Protein AF-A0ABD4Q7T1-F1 (afdb_monomer)

pLDDT: mean 95.04, std 4.68, range [65.31, 98.38]

Sequence (70 aa):
VKVMPLQNEAAKSGRLEPEALNETNMLELYVFASDKYHQAVLVARLDNLGKGASGAAVQNMRLMLGLPEE

Organism: Mycobacterium tuberculosis (NCBI:txid1773)

Radius of gyration: 14.99 Å; Cα contacts (8 Å, |Δi|>4): 94; chains: 1; bounding box: 36×23×35 Å

Structure 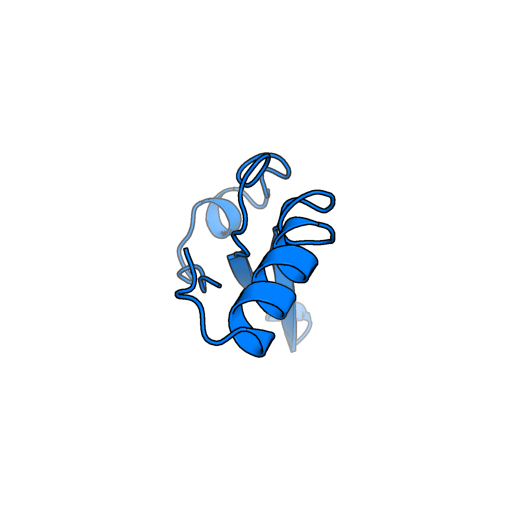(mmCIF, N/CA/C/O backbone):
data_AF-A0ABD4Q7T1-F1
#
_entry.id   AF-A0ABD4Q7T1-F1
#
loop_
_atom_site.group_PDB
_atom_site.id
_atom_site.type_symbol
_atom_site.label_atom_id
_atom_site.label_alt_id
_atom_site.label_comp_id
_atom_site.label_asym_id
_atom_site.label_entity_id
_atom_site.label_seq_id
_atom_site.pdbx_PDB_ins_code
_atom_site.Cartn_x
_atom_site.Cartn_y
_atom_site.Cartn_z
_atom_site.occupancy
_atom_site.B_iso_or_equiv
_atom_site.auth_seq_id
_atom_site.auth_comp_id
_atom_site.auth_asym_id
_atom_site.auth_atom_id
_atom_site.pdbx_PDB_model_num
ATOM 1 N N . VAL A 1 1 ? -6.817 -3.510 1.058 1.00 93.81 1 VAL A N 1
ATOM 2 C CA . VAL A 1 1 ? -5.545 -3.750 0.322 1.00 93.81 1 VAL A CA 1
ATOM 3 C C . VAL A 1 1 ? -5.861 -3.800 -1.161 1.00 93.81 1 VAL A C 1
ATOM 5 O O . VAL A 1 1 ? -6.851 -4.426 -1.514 1.00 93.81 1 VAL A O 1
ATOM 8 N N . LYS A 1 2 ? -5.070 -3.145 -2.014 1.00 96.94 2 LYS A N 1
ATOM 9 C CA . LYS A 1 2 ? -5.281 -3.080 -3.465 1.00 96.94 2 LYS A CA 1
ATOM 10 C C . LYS A 1 2 ? -4.013 -3.510 -4.200 1.00 96.94 2 LYS A C 1
ATOM 12 O O . LYS A 1 2 ? -2.928 -3.025 -3.898 1.00 96.94 2 LYS A O 1
ATOM 17 N N . VAL A 1 3 ? -4.148 -4.409 -5.168 1.00 97.75 3 VAL A N 1
ATOM 18 C CA . VAL A 1 3 ? -3.046 -4.782 -6.065 1.00 97.75 3 VAL A CA 1
ATOM 19 C C . VAL A 1 3 ? -3.097 -3.874 -7.283 1.00 97.75 3 VAL A C 1
ATOM 21 O O . VAL A 1 3 ? -4.153 -3.713 -7.898 1.00 97.75 3 VAL A O 1
ATOM 24 N N . MET A 1 4 ? -1.971 -3.255 -7.615 1.00 97.50 4 MET A N 1
ATOM 25 C CA . MET A 1 4 ? -1.891 -2.327 -8.733 1.00 97.50 4 MET A CA 1
ATOM 26 C C . MET A 1 4 ? -1.684 -3.083 -10.050 1.00 97.50 4 MET A C 1
ATOM 28 O O . MET A 1 4 ? -0.938 -4.064 -10.076 1.00 97.50 4 MET A O 1
ATOM 32 N N . PRO A 1 5 ? -2.314 -2.646 -11.158 1.00 96.38 5 PRO A N 1
ATOM 33 C CA . PRO A 1 5 ? -2.092 -3.251 -12.469 1.00 96.38 5 PRO A CA 1
ATOM 34 C C . PRO A 1 5 ? -0.613 -3.210 -12.857 1.00 96.38 5 PRO A C 1
ATOM 36 O O . PRO A 1 5 ? 0.069 -2.240 -12.538 1.00 96.38 5 PRO A O 1
ATOM 39 N N . LEU A 1 6 ? -0.119 -4.207 -13.598 1.00 93.25 6 LEU A N 1
ATOM 40 C CA . LEU A 1 6 ? 1.278 -4.221 -14.065 1.00 93.25 6 LEU A CA 1
ATOM 41 C C . LEU A 1 6 ? 1.606 -2.997 -14.934 1.00 93.25 6 LEU A C 1
ATOM 43 O O . LEU A 1 6 ? 2.675 -2.406 -14.804 1.00 93.25 6 LEU A O 1
ATOM 47 N N . GLN A 1 7 ? 0.660 -2.572 -15.777 1.00 92.25 7 GLN A N 1
ATOM 48 C CA . GLN A 1 7 ? 0.732 -1.288 -16.473 1.00 92.25 7 GLN A CA 1
ATOM 49 C C . GLN A 1 7 ? 0.106 -0.193 -15.603 1.00 92.25 7 GLN A C 1
ATOM 51 O O . GLN A 1 7 ? -1.092 0.070 -15.674 1.00 92.25 7 GLN A O 1
ATOM 56 N N . ASN A 1 8 ? 0.928 0.452 -14.780 1.00 92.00 8 ASN A N 1
ATOM 57 C CA . ASN A 1 8 ? 0.539 1.601 -13.963 1.00 92.00 8 ASN A CA 1
ATOM 58 C C . ASN A 1 8 ? 1.524 2.768 -14.154 1.00 92.00 8 ASN A C 1
ATOM 60 O O . ASN A 1 8 ? 2.603 2.600 -14.722 1.00 92.00 8 ASN A O 1
ATOM 64 N N . GLU A 1 9 ? 1.166 3.957 -13.674 1.00 90.88 9 GLU A N 1
ATOM 65 C CA . GLU A 1 9 ? 1.999 5.157 -13.837 1.00 90.88 9 GLU A CA 1
ATOM 66 C C . GLU A 1 9 ? 3.363 5.054 -13.138 1.00 90.88 9 GLU A C 1
ATOM 68 O O . GLU A 1 9 ? 4.347 5.593 -13.643 1.00 90.88 9 GLU A O 1
ATOM 73 N N . ALA A 1 10 ? 3.472 4.308 -12.033 1.00 91.81 10 ALA A N 1
ATOM 74 C CA . ALA A 1 10 ? 4.757 4.075 -11.375 1.00 91.81 10 ALA A CA 1
ATOM 75 C C . ALA A 1 10 ? 5.683 3.186 -12.219 1.00 91.81 10 ALA A C 1
ATOM 77 O O . ALA A 1 10 ? 6.879 3.448 -12.307 1.00 91.81 10 ALA A O 1
ATOM 78 N N . ALA A 1 11 ? 5.127 2.187 -12.911 1.00 89.38 11 ALA A N 1
ATOM 79 C CA . ALA A 1 11 ? 5.865 1.355 -13.860 1.00 89.38 11 ALA A CA 1
ATOM 80 C C . ALA A 1 11 ? 6.329 2.150 -15.091 1.00 89.38 11 ALA A C 1
ATOM 82 O O . ALA A 1 11 ? 7.413 1.898 -15.606 1.0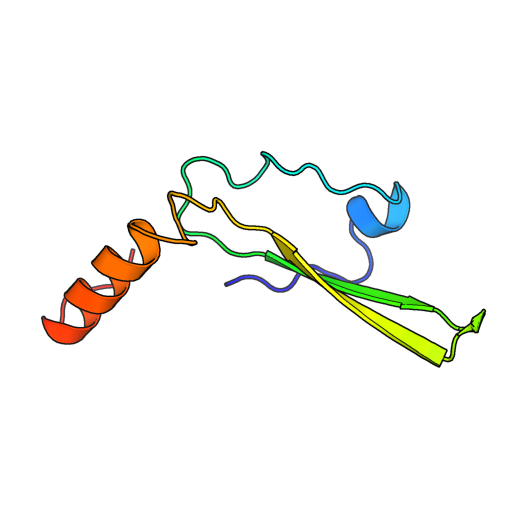0 89.38 11 ALA A O 1
ATOM 83 N N . LYS A 1 12 ? 5.536 3.129 -15.547 1.00 90.00 12 LYS A N 1
ATOM 84 C CA . LYS A 1 12 ? 5.886 3.987 -16.693 1.00 90.00 12 LYS A CA 1
ATOM 85 C C . LYS A 1 12 ? 6.920 5.058 -16.344 1.00 90.00 12 LYS A C 1
ATOM 87 O O . LYS A 1 12 ? 7.835 5.301 -17.121 1.00 90.00 12 LYS A O 1
ATOM 92 N N . SER A 1 13 ? 6.754 5.717 -15.200 1.00 91.94 13 SER A N 1
ATOM 93 C CA . SER A 1 13 ? 7.605 6.835 -14.769 1.00 91.94 13 SER A CA 1
ATOM 94 C C . SER A 1 13 ? 8.853 6.395 -14.000 1.00 91.94 13 SER A C 1
ATOM 96 O O . SER A 1 13 ? 9.771 7.194 -13.819 1.00 91.94 13 SER A O 1
ATOM 98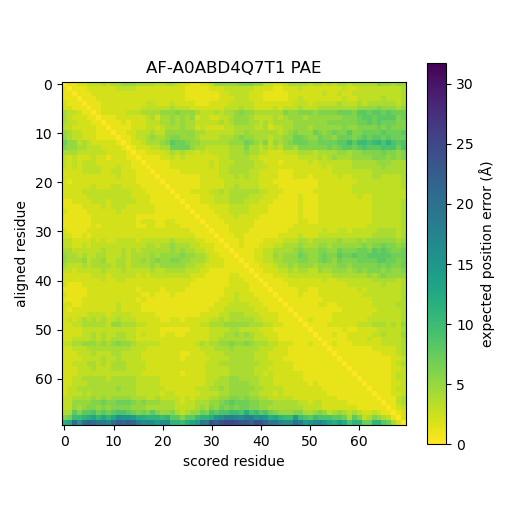 N N . GLY A 1 14 ? 8.887 5.150 -13.511 1.00 89.88 14 GLY A N 1
ATOM 99 C CA . GLY A 1 14 ? 9.941 4.645 -12.631 1.00 89.88 14 GLY A CA 1
ATOM 100 C C . GLY A 1 14 ? 9.938 5.288 -11.239 1.00 89.88 14 GLY A C 1
ATOM 101 O O . GLY A 1 14 ? 10.948 5.229 -10.540 1.00 89.88 14 GLY A O 1
ATOM 102 N N . ARG A 1 15 ? 8.839 5.942 -10.836 1.00 93.50 15 ARG A N 1
ATOM 103 C CA . ARG A 1 15 ? 8.717 6.665 -9.561 1.00 93.50 15 ARG A CA 1
ATOM 104 C C . ARG A 1 15 ? 7.435 6.288 -8.831 1.00 93.50 15 ARG A C 1
ATOM 106 O O . ARG A 1 15 ? 6.395 6.072 -9.444 1.00 93.50 15 ARG A O 1
ATOM 113 N N . LEU A 1 16 ? 7.506 6.269 -7.506 1.00 94.75 16 LEU A N 1
ATOM 114 C CA . LEU A 1 16 ? 6.343 6.178 -6.628 1.00 94.75 16 LEU A CA 1
ATOM 115 C C . LEU A 1 16 ? 6.156 7.523 -5.934 1.00 94.75 16 LEU A C 1
ATOM 117 O O . LEU A 1 16 ? 7.129 8.100 -5.457 1.00 94.75 16 LEU A O 1
ATOM 121 N N . GLU A 1 17 ? 4.914 7.998 -5.880 1.00 95.44 17 GLU A N 1
ATOM 122 C CA . GLU A 1 17 ? 4.534 9.145 -5.052 1.00 95.44 17 GLU A CA 1
ATOM 123 C C . GLU A 1 17 ? 4.325 8.649 -3.612 1.00 95.44 17 GLU A C 1
ATOM 125 O O . GLU A 1 17 ? 3.346 7.929 -3.386 1.00 95.44 17 GLU A O 1
ATOM 130 N N . PRO A 1 18 ? 5.234 8.911 -2.657 1.00 94.44 18 PRO A N 1
ATOM 131 C CA . PRO A 1 18 ? 5.113 8.380 -1.301 1.00 94.44 18 PRO A CA 1
ATOM 132 C C . PRO A 1 18 ? 3.848 8.855 -0.573 1.00 94.44 18 PRO A C 1
ATOM 134 O O . PRO A 1 18 ? 3.285 8.079 0.194 1.00 94.44 18 PRO A O 1
ATOM 137 N N . GLU A 1 19 ? 3.362 10.067 -0.850 1.00 97.12 19 GLU A N 1
ATOM 138 C CA . GLU A 1 19 ? 2.283 10.706 -0.080 1.00 97.12 19 GLU A CA 1
ATOM 139 C C . GLU A 1 19 ? 0.875 10.382 -0.596 1.00 97.12 19 GLU A C 1
ATOM 141 O O . GLU A 1 19 ? -0.122 10.761 0.011 1.00 97.12 19 GLU A O 1
ATOM 146 N N . ALA A 1 20 ? 0.755 9.640 -1.700 1.00 96.69 20 ALA A N 1
ATOM 147 C CA . ALA A 1 20 ? -0.532 9.402 -2.361 1.00 96.69 20 ALA A CA 1
ATOM 148 C C . ALA A 1 20 ? -1.573 8.647 -1.511 1.00 96.69 20 ALA A C 1
ATOM 150 O O . ALA A 1 20 ? -2.739 8.600 -1.899 1.00 96.69 20 ALA A O 1
ATOM 151 N N . LEU A 1 21 ? -1.159 8.010 -0.409 1.00 97.56 21 LEU A N 1
ATOM 152 C CA . LEU A 1 21 ? -2.048 7.316 0.530 1.00 97.56 21 LEU A CA 1
ATOM 153 C C . LEU A 1 21 ? -2.078 7.961 1.923 1.00 97.56 21 LEU A C 1
ATOM 155 O O . LEU A 1 21 ? -2.640 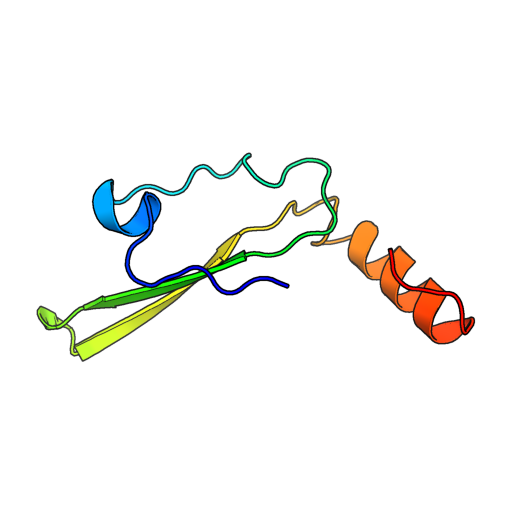7.349 2.835 1.00 97.56 21 LEU A O 1
ATOM 159 N N . ASN A 1 22 ? -1.499 9.153 2.096 1.00 97.62 22 ASN A N 1
ATOM 160 C CA . ASN A 1 22 ? -1.559 9.883 3.362 1.00 97.62 22 ASN A CA 1
ATOM 161 C C . ASN A 1 22 ? -3.009 10.064 3.818 1.00 97.62 22 ASN A C 1
ATOM 163 O O . ASN A 1 22 ? -3.905 10.272 3.001 1.00 97.62 22 ASN A O 1
ATOM 167 N N . GLU A 1 23 ? -3.221 9.970 5.128 1.00 96.25 23 GLU A N 1
ATOM 168 C CA . GLU A 1 23 ? -4.523 10.107 5.785 1.00 96.25 23 GLU A CA 1
ATOM 169 C C . GLU A 1 23 ? -5.547 9.038 5.358 1.00 96.25 23 GLU A C 1
ATOM 171 O O . GLU A 1 23 ? -6.750 9.188 5.566 1.00 96.25 23 GLU A O 1
ATOM 176 N N . THR A 1 24 ? -5.083 7.911 4.802 1.00 95.44 24 THR A N 1
ATOM 177 C CA . THR A 1 24 ? -5.939 6.773 4.440 1.00 95.44 24 THR A CA 1
ATOM 178 C C . THR A 1 24 ? -5.599 5.507 5.227 1.00 95.44 24 THR A C 1
ATOM 180 O O . THR A 1 24 ? -4.474 5.291 5.683 1.00 95.44 24 THR A O 1
ATOM 183 N N . ASN A 1 25 ? -6.573 4.596 5.320 1.00 95.31 25 ASN A N 1
ATOM 184 C CA . ASN A 1 25 ? -6.362 3.231 5.814 1.00 95.31 25 ASN A CA 1
ATOM 185 C C . ASN A 1 25 ? -6.073 2.231 4.668 1.00 95.31 25 ASN A C 1
ATOM 187 O O . ASN A 1 25 ? -6.339 1.030 4.772 1.00 95.31 25 ASN A O 1
ATOM 191 N N . MET A 1 26 ? -5.554 2.720 3.539 1.00 96.56 26 MET A N 1
ATOM 192 C CA . MET A 1 26 ? -5.309 1.916 2.343 1.00 96.56 26 MET A CA 1
ATOM 193 C C . MET A 1 26 ? -3.866 1.408 2.278 1.00 96.56 26 MET A C 1
ATOM 195 O O . MET A 1 26 ? -2.945 1.957 2.876 1.00 96.56 26 MET A O 1
ATOM 199 N N . LEU A 1 27 ? -3.681 0.321 1.529 1.00 97.62 27 LEU A N 1
ATOM 200 C CA . LEU A 1 27 ? -2.376 -0.239 1.184 1.00 97.62 27 LEU A CA 1
ATOM 201 C C . LEU A 1 27 ? -2.420 -0.655 -0.278 1.00 97.62 27 LEU A C 1
ATOM 203 O O . LEU A 1 27 ? -3.321 -1.408 -0.668 1.00 97.62 27 LEU A O 1
ATOM 207 N N . GLU A 1 28 ? -1.443 -0.200 -1.053 1.00 98.19 28 GLU A N 1
ATOM 208 C CA . GLU A 1 28 ? -1.246 -0.590 -2.447 1.00 98.19 28 GLU A CA 1
ATOM 209 C C . GLU A 1 28 ? -0.005 -1.473 -2.599 1.00 98.19 28 GLU A C 1
ATOM 211 O O . GLU A 1 28 ? 1.055 -1.170 -2.050 1.00 98.19 28 GLU A O 1
ATOM 216 N N . LEU A 1 29 ? -0.144 -2.566 -3.351 1.00 98.12 29 LEU A N 1
ATOM 217 C CA . LEU A 1 29 ? 0.944 -3.478 -3.701 1.00 98.12 29 LEU A CA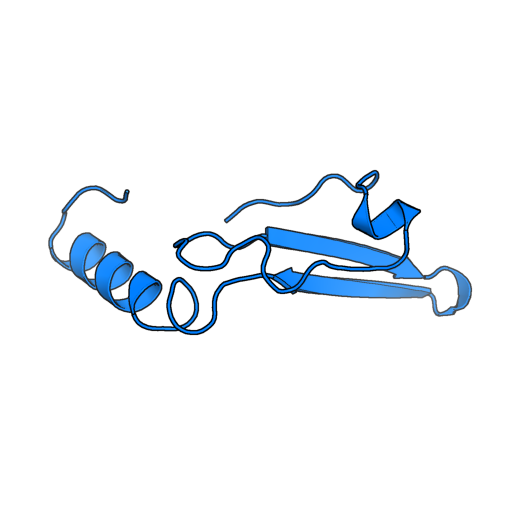 1
ATOM 218 C C . LEU A 1 29 ? 1.311 -3.327 -5.177 1.00 98.12 29 LEU A C 1
ATOM 220 O O . LEU A 1 29 ? 0.442 -3.393 -6.049 1.00 98.12 29 LEU A O 1
ATOM 224 N N . TYR A 1 30 ? 2.606 -3.190 -5.443 1.00 97.81 30 TYR A N 1
ATOM 225 C CA . TYR A 1 30 ? 3.198 -3.086 -6.773 1.00 97.81 30 TYR A CA 1
ATOM 226 C C . TYR A 1 30 ? 4.193 -4.218 -6.990 1.00 97.81 30 TYR A C 1
ATOM 228 O O . TYR A 1 30 ? 4.952 -4.555 -6.083 1.00 97.81 30 TYR A O 1
ATOM 236 N N . VAL A 1 31 ? 4.235 -4.758 -8.205 1.00 96.56 31 VAL A N 1
ATOM 237 C CA . VAL A 1 31 ? 5.238 -5.744 -8.616 1.00 96.56 31 VAL A CA 1
ATOM 238 C C . VAL A 1 31 ? 5.971 -5.212 -9.838 1.00 96.56 31 VAL A C 1
ATOM 240 O O . VAL A 1 31 ? 5.342 -4.900 -10.848 1.00 96.56 31 VAL A O 1
ATOM 243 N N . PHE A 1 32 ? 7.297 -5.133 -9.749 1.00 95.12 32 PHE A N 1
ATOM 244 C CA . PHE A 1 32 ? 8.173 -4.747 -10.853 1.00 95.12 32 PHE A CA 1
ATOM 245 C C . PHE A 1 32 ? 9.081 -5.918 -11.221 1.00 95.12 32 PHE A C 1
ATOM 247 O O . PHE A 1 32 ? 9.778 -6.454 -10.362 1.00 95.12 32 PHE A O 1
ATOM 254 N N . ALA A 1 33 ? 9.076 -6.323 -12.489 1.00 94.06 33 ALA A N 1
ATOM 255 C CA . ALA A 1 33 ? 9.936 -7.395 -12.980 1.00 94.06 33 ALA A CA 1
ATOM 256 C C . ALA A 1 33 ? 11.304 -6.852 -13.418 1.00 94.06 33 ALA A C 1
ATOM 258 O O . ALA A 1 33 ? 11.407 -5.752 -13.961 1.00 94.06 33 ALA A O 1
ATOM 259 N N . SER A 1 34 ? 12.353 -7.646 -13.212 1.00 93.19 34 SER A N 1
ATOM 260 C CA . SER A 1 34 ? 13.679 -7.411 -13.767 1.00 93.19 34 SER A CA 1
ATOM 261 C C . SER A 1 34 ? 14.190 -8.663 -14.466 1.00 93.19 34 SER A C 1
ATOM 263 O O . SER A 1 34 ? 14.679 -9.590 -13.819 1.00 93.19 34 SER A O 1
ATOM 265 N N . ASP A 1 35 ? 14.136 -8.657 -15.797 1.00 94.75 35 ASP A N 1
ATOM 266 C CA . ASP A 1 35 ? 14.646 -9.764 -16.614 1.00 94.75 35 ASP A CA 1
ATOM 267 C C . ASP A 1 35 ? 16.162 -9.917 -16.474 1.00 94.75 35 ASP A C 1
ATOM 269 O O . ASP A 1 35 ? 16.669 -11.031 -16.398 1.00 94.75 35 ASP A O 1
ATOM 273 N N . LYS A 1 36 ? 16.889 -8.797 -16.352 1.00 96.88 36 LYS A N 1
ATOM 274 C CA . LYS A 1 36 ? 18.350 -8.779 -16.1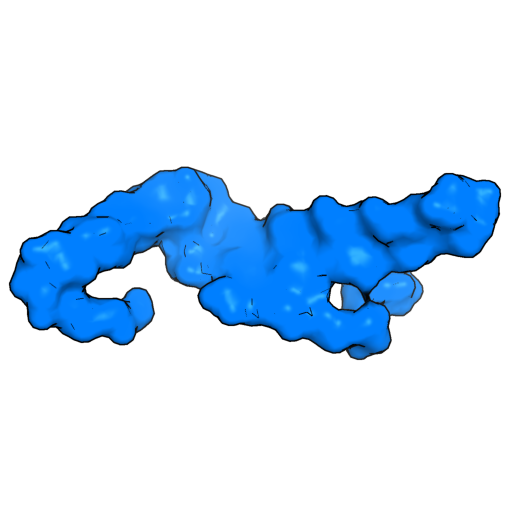81 1.00 96.88 36 LYS A CA 1
ATOM 275 C C . LYS A 1 36 ? 18.809 -9.560 -14.949 1.00 96.88 36 LYS A C 1
ATOM 277 O O . LYS A 1 36 ? 19.854 -10.201 -14.987 1.00 96.88 36 LYS A O 1
ATOM 282 N N . TYR A 1 37 ? 18.067 -9.441 -13.851 1.00 96.50 37 TYR A N 1
ATOM 283 C CA . TYR A 1 37 ? 18.413 -10.065 -12.575 1.00 96.50 37 TYR A CA 1
ATOM 284 C C . TYR A 1 37 ? 17.569 -11.310 -12.279 1.00 96.50 37 TYR A C 1
ATOM 286 O O . TYR A 1 37 ? 17.771 -11.928 -11.240 1.00 96.50 37 TYR A O 1
ATOM 294 N N . HIS A 1 38 ? 16.638 -11.678 -13.170 1.00 96.62 38 HIS A N 1
ATOM 295 C CA . HIS A 1 38 ? 15.630 -12.722 -12.953 1.00 96.62 38 HIS A CA 1
ATOM 296 C C . HI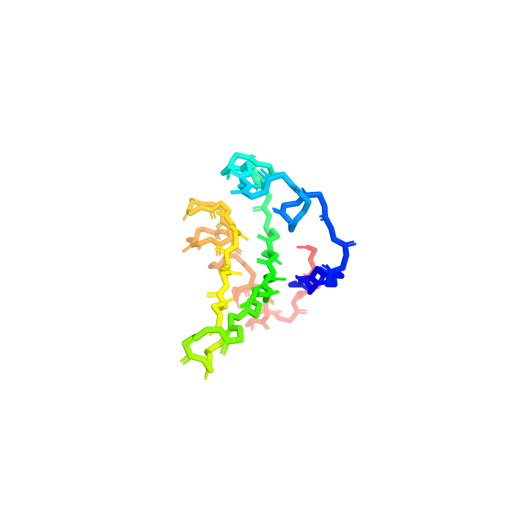S A 1 38 ? 14.905 -12.578 -11.604 1.00 96.62 38 HIS A C 1
ATOM 298 O O . HIS A 1 38 ? 14.738 -13.538 -10.854 1.00 96.62 38 HIS A O 1
ATOM 304 N N . GLN A 1 39 ? 14.498 -11.349 -11.282 1.00 97.38 39 GLN A N 1
ATOM 305 C CA . GLN A 1 39 ? 13.893 -10.989 -10.000 1.00 97.38 39 GLN A CA 1
ATOM 306 C C . GLN A 1 39 ? 12.572 -10.250 -10.188 1.00 97.38 39 GLN A C 1
ATOM 308 O O . GLN A 1 39 ? 12.337 -9.597 -11.204 1.00 97.38 39 GLN A O 1
ATOM 313 N N . ALA A 1 40 ? 11.739 -10.302 -9.153 1.00 95.81 40 ALA A N 1
ATOM 314 C CA . ALA A 1 40 ? 10.603 -9.412 -8.983 1.00 95.81 40 ALA A CA 1
ATOM 315 C C . ALA A 1 40 ? 10.802 -8.584 -7.708 1.00 95.81 40 ALA A C 1
ATOM 317 O O . ALA A 1 40 ? 11.169 -9.120 -6.663 1.00 95.81 40 ALA A O 1
ATOM 318 N N . VAL A 1 41 ? 10.541 -7.283 -7.793 1.00 95.50 41 VAL A N 1
ATOM 319 C CA . VAL A 1 41 ? 10.534 -6.365 -6.654 1.00 95.50 41 VAL A CA 1
ATOM 320 C C . VAL A 1 41 ? 9.084 -6.109 -6.263 1.00 95.50 41 VAL A C 1
ATOM 322 O O . VAL A 1 41 ? 8.326 -5.514 -7.031 1.00 95.50 41 VAL A O 1
ATOM 325 N N . LEU A 1 42 ? 8.701 -6.571 -5.072 1.00 97.06 42 LEU A N 1
ATOM 326 C CA . LEU A 1 42 ? 7.406 -6.285 -4.458 1.00 97.06 42 LEU A CA 1
ATOM 327 C C . LEU A 1 42 ? 7.533 -5.035 -3.583 1.00 97.06 42 LEU A C 1
ATOM 329 O O . LEU A 1 42 ? 8.377 -4.988 -2.690 1.00 97.06 42 LEU A O 1
ATOM 333 N N . VAL A 1 43 ? 6.682 -4.041 -3.823 1.00 97.19 43 VAL A N 1
ATOM 334 C CA . VAL A 1 43 ? 6.651 -2.788 -3.057 1.00 97.19 43 VAL A CA 1
ATOM 335 C C . VAL A 1 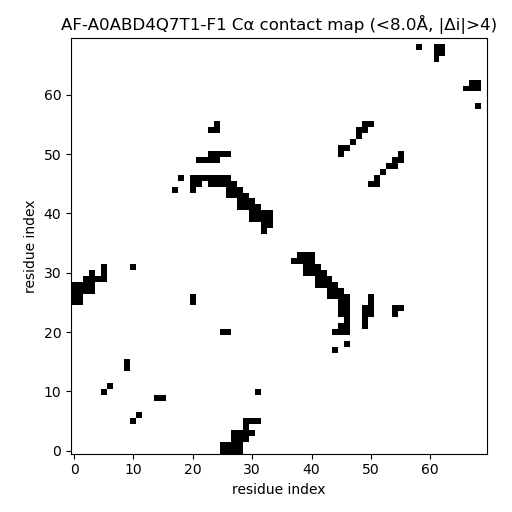43 ? 5.265 -2.584 -2.461 1.00 97.19 43 VAL A C 1
ATOM 337 O O . VAL A 1 43 ? 4.263 -2.726 -3.162 1.00 97.19 43 VAL A O 1
ATOM 340 N N . ALA A 1 44 ? 5.213 -2.216 -1.182 1.00 97.75 44 ALA A N 1
ATOM 341 C CA . ALA A 1 44 ? 3.997 -1.772 -0.513 1.00 97.75 44 ALA A CA 1
ATOM 342 C C . ALA A 1 44 ? 4.058 -0.259 -0.273 1.00 97.75 44 ALA A C 1
ATOM 344 O O . ALA A 1 44 ? 5.047 0.241 0.261 1.00 97.75 44 ALA A O 1
ATOM 345 N N . ARG A 1 45 ? 2.992 0.455 -0.644 1.00 97.62 45 ARG A N 1
ATOM 346 C CA . ARG A 1 45 ? 2.774 1.865 -0.296 1.00 97.62 45 ARG A CA 1
ATOM 347 C C . ARG A 1 45 ? 1.590 1.964 0.658 1.00 97.62 45 ARG A C 1
ATOM 349 O O . ARG A 1 45 ? 0.559 1.338 0.410 1.00 97.62 45 ARG A O 1
ATOM 356 N N . LEU A 1 46 ? 1.747 2.729 1.733 1.00 98.38 46 LEU A N 1
ATOM 357 C CA . LEU A 1 46 ? 0.749 2.964 2.781 1.00 98.38 46 LEU A CA 1
ATOM 358 C C . LEU A 1 46 ? 1.155 4.186 3.621 1.00 98.38 46 LEU A C 1
ATOM 360 O O . LEU A 1 46 ? 2.339 4.515 3.671 1.00 98.38 46 LEU A O 1
ATOM 364 N N . ASP A 1 47 ? 0.200 4.801 4.317 1.00 98.12 47 ASP A N 1
ATOM 365 C CA . ASP A 1 47 ? 0.480 5.784 5.374 1.00 98.12 47 ASP A CA 1
ATOM 366 C C . ASP A 1 47 ? 0.953 5.064 6.646 1.00 98.12 47 ASP A C 1
ATOM 368 O O . ASP A 1 47 ? 0.232 4.225 7.200 1.00 98.12 47 ASP A O 1
ATOM 372 N N . ASN A 1 48 ? 2.167 5.370 7.112 1.00 97.31 48 ASN A N 1
ATOM 373 C CA . ASN A 1 48 ? 2.779 4.703 8.261 1.00 97.31 48 ASN A CA 1
ATOM 374 C C . ASN A 1 48 ? 2.099 5.024 9.605 1.00 97.31 48 ASN A C 1
ATOM 376 O O . ASN A 1 48 ? 2.174 4.197 10.511 1.00 97.31 48 ASN A O 1
ATOM 380 N N . LEU A 1 49 ? 1.450 6.183 9.753 1.00 96.69 49 LEU A N 1
ATOM 381 C CA . LEU A 1 49 ? 0.671 6.536 10.948 1.00 96.69 49 LEU A CA 1
ATOM 382 C C . LEU A 1 49 ? -0.796 6.101 10.821 1.00 96.69 49 LEU A C 1
ATOM 384 O O . LEU A 1 49 ? -1.421 5.741 11.826 1.00 96.69 49 LEU A O 1
ATOM 388 N N . GLY A 1 50 ? -1.316 6.080 9.592 1.00 94.88 50 GLY A N 1
ATOM 389 C CA . GLY A 1 50 ? -2.607 5.512 9.214 1.00 94.88 50 GLY A CA 1
ATOM 390 C C . GLY A 1 50 ? -2.574 3.982 9.209 1.00 94.88 50 GLY A C 1
ATOM 391 O O . GLY A 1 50 ? -2.474 3.343 10.262 1.00 94.88 50 GLY A O 1
ATOM 392 N N . LYS A 1 51 ? -2.655 3.369 8.022 1.00 96.44 51 LYS A N 1
ATOM 393 C CA . LYS A 1 51 ? -2.677 1.902 7.856 1.00 96.44 51 LYS A CA 1
ATOM 394 C C . LYS A 1 51 ? -1.478 1.182 8.490 1.00 96.44 51 LYS A C 1
ATOM 396 O O . LYS A 1 51 ? -1.610 0.024 8.872 1.00 96.44 51 LYS A O 1
ATOM 401 N N . GLY A 1 52 ? -0.322 1.836 8.608 1.00 96.69 52 GLY A N 1
ATOM 402 C CA . GLY A 1 52 ? 0.888 1.266 9.210 1.00 96.69 52 GLY A CA 1
ATOM 403 C C . GLY A 1 52 ? 0.882 1.216 10.739 1.00 96.69 52 GLY A C 1
ATOM 404 O O . GLY A 1 52 ? 1.706 0.509 11.316 1.00 96.69 52 GLY A O 1
ATOM 405 N N . ALA A 1 53 ? -0.043 1.924 11.394 1.00 97.69 53 ALA A N 1
ATOM 406 C CA . ALA A 1 53 ? -0.133 1.976 12.848 1.00 97.69 53 ALA A CA 1
ATOM 407 C C . ALA A 1 53 ? -1.591 2.046 13.326 1.00 97.69 53 ALA A C 1
ATOM 409 O O . ALA A 1 53 ? -2.243 1.015 13.510 1.00 97.69 53 ALA A O 1
ATOM 410 N N . SER A 1 54 ? -2.108 3.255 13.552 1.00 95.81 54 SER A N 1
ATOM 411 C CA . SER A 1 54 ? -3.378 3.467 14.254 1.00 95.81 54 SER A CA 1
ATOM 412 C C . SER A 1 54 ? -4.589 2.955 13.470 1.00 95.81 54 SER A C 1
ATOM 414 O O . SER A 1 54 ? -5.475 2.333 14.056 1.00 95.81 54 SER A O 1
ATOM 416 N N . GLY A 1 55 ? -4.598 3.121 12.146 1.00 94.94 55 GLY A N 1
ATOM 417 C CA . GLY A 1 55 ? -5.657 2.622 11.268 1.00 94.94 55 GLY A CA 1
ATOM 418 C C . GLY A 1 55 ? -5.774 1.098 11.311 1.00 94.94 55 GLY A C 1
ATOM 419 O O . GLY A 1 55 ? -6.874 0.563 11.451 1.00 94.94 55 GLY A O 1
ATOM 420 N N . ALA A 1 56 ? -4.641 0.386 11.309 1.00 95.88 56 ALA A N 1
ATOM 421 C CA . ALA A 1 56 ? -4.633 -1.065 11.491 1.00 95.88 56 ALA A CA 1
ATOM 422 C C . ALA A 1 56 ? -5.078 -1.483 12.900 1.00 95.88 56 ALA A C 1
ATOM 424 O O . ALA A 1 56 ? -5.809 -2.462 13.040 1.00 95.88 56 ALA A O 1
ATOM 425 N N . ALA A 1 57 ? -4.683 -0.748 13.944 1.00 96.50 57 ALA A N 1
ATOM 426 C CA . ALA A 1 57 ? -5.107 -1.040 15.313 1.00 96.50 57 ALA A CA 1
ATOM 427 C C . ALA A 1 57 ? -6.629 -0.890 15.492 1.00 96.50 57 ALA A C 1
ATOM 429 O O . ALA A 1 57 ? -7.272 -1.776 16.057 1.00 96.50 57 ALA A O 1
ATOM 430 N N . VAL A 1 58 ? -7.218 0.189 14.964 1.00 95.50 58 VAL A N 1
ATOM 431 C CA . VAL A 1 58 ? -8.673 0.413 14.984 1.00 95.50 58 VAL A CA 1
ATOM 432 C C . VAL A 1 58 ? -9.402 -0.648 14.160 1.00 95.50 58 VAL A C 1
ATOM 434 O O . VAL A 1 58 ? -10.416 -1.175 14.613 1.00 95.50 58 VAL A O 1
ATOM 437 N N . GLN A 1 59 ? -8.875 -1.016 12.990 1.00 95.94 59 GLN A N 1
ATOM 438 C CA . GLN A 1 59 ? -9.435 -2.101 12.182 1.00 95.94 59 GLN A CA 1
ATOM 439 C C . GLN A 1 59 ? -9.434 -3.437 12.942 1.00 95.94 59 GLN A C 1
ATOM 441 O O . GLN A 1 59 ? -10.471 -4.090 13.027 1.00 95.94 59 GLN A O 1
ATOM 446 N N . ASN A 1 60 ? -8.318 -3.806 13.580 1.00 96.56 60 ASN A N 1
ATOM 447 C CA . ASN A 1 60 ? -8.237 -5.019 14.401 1.00 96.56 60 ASN A CA 1
ATOM 448 C C . ASN A 1 60 ? -9.221 -4.988 15.580 1.00 96.56 60 ASN A C 1
ATOM 450 O O . ASN A 1 60 ? -9.858 -5.995 15.878 1.00 96.56 60 ASN A O 1
ATOM 454 N N . MET A 1 61 ? -9.379 -3.837 16.237 1.00 97.81 61 MET A N 1
ATOM 455 C CA . MET A 1 61 ? -10.348 -3.674 17.322 1.00 97.81 61 MET A CA 1
ATOM 456 C C . MET A 1 61 ? -11.785 -3.884 16.831 1.00 97.81 61 MET A C 1
ATOM 458 O O . MET A 1 61 ? -12.552 -4.589 17.483 1.00 97.81 61 MET A O 1
ATOM 462 N N . ARG A 1 62 ? -12.153 -3.318 15.674 1.00 97.25 62 ARG A N 1
ATOM 463 C CA . ARG A 1 62 ? -13.482 -3.516 15.074 1.00 97.25 62 ARG A CA 1
ATOM 464 C C . ARG A 1 62 ? -13.752 -4.987 14.784 1.00 97.25 62 ARG A C 1
ATOM 466 O O . ARG A 1 62 ? -14.811 -5.476 15.167 1.00 97.25 62 ARG A O 1
ATOM 473 N N . LEU A 1 63 ? -12.774 -5.697 14.217 1.00 96.75 63 LEU A N 1
ATOM 474 C CA . LEU A 1 63 ? -12.861 -7.143 13.997 1.00 96.75 63 LEU A CA 1
ATOM 475 C C . LEU A 1 63 ? -13.116 -7.905 15.306 1.00 96.75 63 LEU A C 1
ATOM 477 O O . LEU A 1 63 ? -14.014 -8.741 15.361 1.00 96.75 63 LEU A O 1
ATOM 481 N N . MET A 1 64 ? -12.378 -7.590 16.377 1.00 97.69 64 MET A N 1
ATOM 482 C CA . MET A 1 64 ? -12.554 -8.230 17.691 1.00 97.69 64 MET A CA 1
ATOM 483 C C . MET A 1 64 ? -13.927 -7.955 18.319 1.00 97.69 64 MET A C 1
ATOM 485 O O . MET A 1 64 ? -14.442 -8.793 19.055 1.00 97.69 64 MET A O 1
ATOM 489 N N . LEU A 1 65 ? -14.518 -6.796 18.030 1.00 98.06 65 LEU A N 1
ATOM 490 C CA . LEU A 1 65 ? -15.830 -6.385 18.534 1.00 98.06 65 LEU A CA 1
ATOM 491 C C . LEU A 1 65 ? -16.995 -6.778 17.607 1.00 98.06 65 LEU A C 1
ATOM 493 O O . LEU A 1 65 ? -18.143 -6.483 17.933 1.00 98.06 65 LEU A O 1
ATOM 497 N N . GLY A 1 66 ? -16.730 -7.423 16.465 1.00 97.25 66 GLY A N 1
ATOM 498 C CA . GLY A 1 66 ? -17.762 -7.783 15.485 1.00 97.25 66 GLY A CA 1
ATOM 499 C C . GLY A 1 66 ? -18.399 -6.579 14.780 1.00 97.25 66 GLY A C 1
ATOM 500 O O . GLY A 1 66 ? -19.553 -6.649 14.361 1.00 97.25 66 GLY A O 1
ATOM 501 N N . LEU A 1 67 ? -17.671 -5.466 14.675 1.00 96.94 67 LEU A N 1
ATOM 502 C CA . LEU A 1 67 ? -18.103 -4.251 13.982 1.00 96.94 67 LEU A CA 1
ATOM 503 C C . LEU A 1 67 ? -17.709 -4.305 12.493 1.00 96.94 67 LEU A C 1
ATOM 505 O O . LEU A 1 67 ? -16.720 -4.959 12.153 1.00 96.94 67 LEU A O 1
ATOM 509 N N . PRO A 1 68 ? -18.442 -3.616 11.597 1.00 92.25 68 PRO A N 1
ATOM 510 C CA . PRO A 1 68 ? -18.083 -3.551 10.182 1.00 92.25 68 PRO A CA 1
ATOM 511 C C . PRO A 1 68 ? -16.705 -2.901 9.964 1.00 92.25 68 PRO A C 1
ATOM 513 O O . PRO A 1 68 ? -16.303 -2.001 10.706 1.00 92.25 68 PRO A O 1
ATOM 516 N N . GLU A 1 69 ? -15.990 -3.352 8.929 1.00 78.00 69 GLU A N 1
ATOM 517 C CA . GLU A 1 69 ? -14.804 -2.656 8.420 1.00 78.00 69 GLU A CA 1
ATOM 518 C C . GLU A 1 69 ? -15.235 -1.530 7.467 1.00 78.00 69 GLU A C 1
ATOM 520 O O . GLU A 1 69 ? -15.981 -1.777 6.520 1.00 78.00 69 GLU A O 1
ATOM 525 N N . GLU A 1 70 ? -14.743 -0.315 7.719 1.00 65.31 70 GLU A N 1
ATOM 526 C CA . GLU A 1 70 ? -14.718 0.805 6.766 1.00 65.31 70 GLU A CA 1
ATOM 527 C C . GLU A 1 70 ? -13.270 1.072 6.342 1.00 65.31 70 GLU A C 1
ATOM 529 O O . GLU A 1 70 ? -12.390 1.105 7.246 1.00 65.31 70 GLU A O 1
#

InterPro domain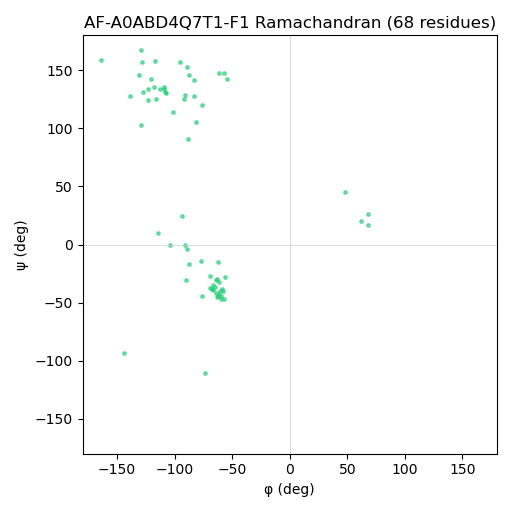s:
  IPR050085 N-acetyl-gamma-glutamyl-phosphate reductase [PTHR32338] (15-70)

Foldseek 3Di:
DEEDDQPDPCNVVVDDDQCPAPPHLDKYWYWDADPPVRDIDIDIHHHCVDNVPDVVVVQVVCVVVVHDDD

Secondary structure (DSSP, 8-state):
-EEPPSS-HHHHHS---GGGGTT-S-EEEEEEEETTTTEEEEEEEE-TTIIIIIHHHHHHHHHHTTPPP-

Mean predicted aligned error: 3.1 Å

Nearest PDB structures (foldseek):
  1vkn-assembly1_D  TM=9.158E-01  e=2.453E-03  Thermotoga maritima
  1vkn-assembly1_B  TM=9.144E-01  e=3.477E-03  Thermotoga maritima
  2ozp-assembly1_A  TM=9.259E-01  e=3.244E-02  Thermus thermophilus HB8
  5eio-assembly1_A  TM=7.848E-01  e=1.505E-02  Thermus thermophilus HB27
  5ein-assembly1_A  TM=7.838E-01  e=1.856E-02  Thermus thermophilus HB27

Solvent-accessible surface area (backbone atoms only — not comparable to full-atom values): 4252 Å² total; per-residue (Å²): 120,44,78,55,63,76,86,37,70,41,68,73,70,74,50,79,73,80,66,81,36,57,94,28,75,46,36,40,38,42,69,46,80,34,80,94,75,74,44,73,49,78,46,79,49,51,16,64,66,27,34,63,39,55,40,42,52,52,52,52,50,28,57,77,70,75,45,84,90,130